Protein AF-A0AAW4YF05-F1 (afdb_monomer)

Secondary structure (DSSP, 8-state):
-HHHHHHHHHH-S--HHHHHHHHHHHHHHT--GGGHHHHHHHHHHHHHHH---HHHHHHHHHHHHHHHHHTT----

InterPro domains:
  IPR010090 Phage tail tape measure protein [PF10145] (1-76)

Mean predicted aligned error: 5.09 Å

Structure (mmCIF, N/CA/C/O backbone):
data_AF-A0AAW4YF05-F1
#
_entry.id   AF-A0AAW4YF05-F1
#
loop_
_atom_site.group_PDB
_atom_site.id
_atom_site.type_symbol
_atom_site.label_atom_id
_atom_site.label_alt_id
_atom_site.label_comp_id
_atom_site.label_asym_id
_atom_site.label_entity_id
_atom_site.label_seq_id
_atom_site.pdbx_PDB_ins_code
_atom_site.Cartn_x
_atom_site.Cartn_y
_atom_site.Cartn_z
_atom_site.occupancy
_atom_site.B_iso_or_equiv
_atom_site.auth_seq_id
_atom_site.auth_comp_id
_atom_site.auth_asym_id
_atom_site.auth_atom_id
_atom_site.pdbx_PDB_model_num
ATOM 1 N N . THR A 1 1 ? -11.309 13.097 -8.570 1.00 60.12 1 THR A N 1
ATOM 2 C CA . THR A 1 1 ? -11.651 13.780 -7.298 1.00 60.12 1 THR A CA 1
ATOM 3 C C . THR A 1 1 ? -12.676 13.003 -6.491 1.00 60.12 1 THR A C 1
ATOM 5 O O . THR A 1 1 ? -12.483 12.881 -5.291 1.00 60.12 1 THR A O 1
ATOM 8 N N . GLU A 1 2 ? -13.698 12.401 -7.106 1.00 72.69 2 GLU A N 1
ATOM 9 C CA . GLU A 1 2 ? -14.681 11.563 -6.389 1.00 72.69 2 GLU A CA 1
ATOM 10 C C . GLU A 1 2 ? -14.059 10.357 -5.667 1.00 72.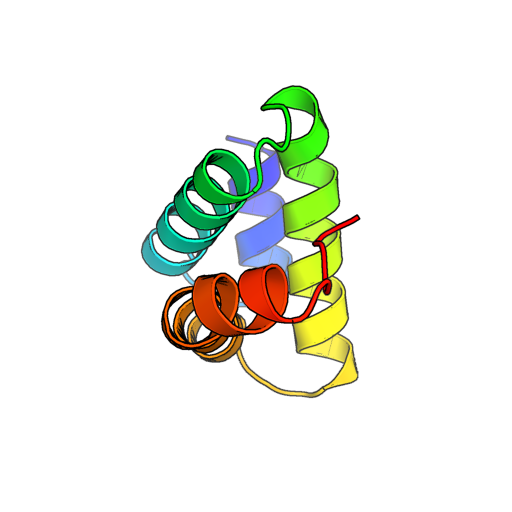69 2 GLU A C 1
ATOM 12 O O . GLU A 1 2 ? -14.355 10.126 -4.498 1.00 72.69 2 GLU A O 1
ATOM 17 N N . SER A 1 3 ? -13.126 9.642 -6.305 1.00 71.94 3 SER A N 1
ATOM 18 C CA . SER A 1 3 ? -12.460 8.477 -5.700 1.00 71.94 3 SER A CA 1
ATOM 19 C C . SER A 1 3 ? -11.643 8.844 -4.454 1.00 71.94 3 SER A C 1
ATOM 21 O O . SER A 1 3 ? -11.609 8.079 -3.497 1.00 71.94 3 SER A O 1
ATOM 23 N N . PHE A 1 4 ? -11.053 10.044 -4.423 1.00 73.44 4 PHE A N 1
ATOM 24 C CA . PHE A 1 4 ? -10.341 10.571 -3.255 1.00 73.44 4 PHE A CA 1
ATOM 25 C C . PHE A 1 4 ? -11.297 10.890 -2.100 1.00 73.44 4 PHE A C 1
ATOM 27 O O . PHE A 1 4 ? -11.047 10.494 -0.967 1.00 73.44 4 PHE A O 1
ATOM 34 N N . LEU A 1 5 ? -12.414 11.566 -2.388 1.00 79.00 5 LEU A N 1
ATOM 35 C CA . LEU A 1 5 ? -13.417 11.902 -1.374 1.00 79.00 5 LEU A CA 1
ATOM 36 C C . LEU A 1 5 ? -14.064 10.644 -0.789 1.00 79.00 5 LEU A C 1
ATOM 38 O O . LEU A 1 5 ? -14.230 10.545 0.424 1.00 79.00 5 LEU A O 1
ATOM 42 N N . LYS A 1 6 ? -14.363 9.652 -1.635 1.00 80.00 6 LYS A N 1
ATOM 43 C CA . LYS A 1 6 ? -14.861 8.340 -1.208 1.00 80.00 6 LYS A CA 1
ATOM 44 C C . LYS A 1 6 ? -13.834 7.617 -0.334 1.00 80.00 6 LYS A C 1
ATOM 46 O O . LYS A 1 6 ? -14.189 7.110 0.724 1.00 80.00 6 LYS A O 1
ATOM 51 N N . PHE A 1 7 ? -12.568 7.604 -0.745 1.00 77.88 7 PHE A N 1
ATOM 52 C CA . PHE A 1 7 ? -11.484 7.001 0.025 1.00 77.88 7 PHE A CA 1
ATOM 53 C C . PHE A 1 7 ? -11.311 7.674 1.393 1.00 77.88 7 PHE A C 1
ATOM 55 O O . PHE A 1 7 ? -11.285 6.992 2.415 1.00 77.88 7 PHE A O 1
ATOM 62 N N . SER A 1 8 ? -11.278 9.006 1.432 1.00 78.06 8 SER A N 1
ATOM 63 C CA . SER A 1 8 ? -11.179 9.781 2.672 1.00 78.06 8 SER A CA 1
ATOM 64 C C . SER A 1 8 ? -12.376 9.531 3.597 1.00 78.06 8 SER A C 1
ATOM 66 O O . SER A 1 8 ? -12.192 9.258 4.780 1.00 78.06 8 SER A O 1
ATOM 68 N N . HIS A 1 9 ? -13.598 9.499 3.053 1.00 78.00 9 HIS A N 1
ATOM 69 C CA . HIS A 1 9 ? -14.812 9.209 3.819 1.00 78.00 9 HIS A CA 1
A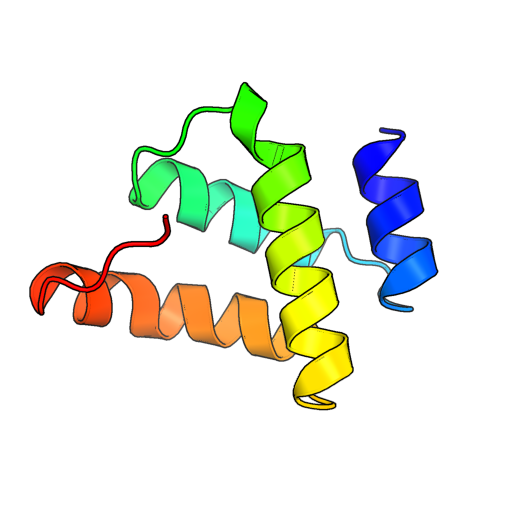TOM 70 C C . HIS A 1 9 ? -14.808 7.804 4.437 1.00 78.00 9 HIS A C 1
ATOM 72 O O . HIS A 1 9 ? -15.174 7.634 5.596 1.00 78.00 9 HIS A O 1
ATOM 78 N N . ILE A 1 10 ? -14.381 6.798 3.671 1.00 77.62 10 ILE A N 1
ATOM 79 C CA . ILE A 1 10 ? -14.370 5.395 4.104 1.00 77.62 10 ILE A CA 1
ATOM 80 C C . ILE A 1 10 ? -13.259 5.120 5.126 1.00 77.62 10 ILE A C 1
ATOM 82 O O . ILE A 1 10 ? -13.424 4.289 6.016 1.00 77.62 10 ILE A O 1
ATOM 86 N N . THR A 1 11 ? -12.111 5.774 4.972 1.00 73.06 11 THR A N 1
ATOM 87 C CA . THR A 1 11 ? -10.904 5.487 5.762 1.00 73.06 11 THR A CA 1
ATOM 88 C C . THR A 1 11 ? -10.737 6.427 6.954 1.00 73.06 11 THR A C 1
ATOM 90 O O . THR A 1 11 ? -9.918 6.155 7.828 1.00 73.06 11 THR A O 1
ATOM 93 N N . GLY A 1 12 ? -11.495 7.528 6.998 1.00 70.44 12 GLY A N 1
ATOM 94 C CA . GLY A 1 12 ? -11.387 8.569 8.022 1.00 70.44 12 GLY A CA 1
ATOM 95 C C . GLY A 1 12 ? -10.086 9.377 7.959 1.00 70.44 12 GLY A C 1
ATOM 96 O O . GLY A 1 12 ? -9.842 10.190 8.846 1.00 70.44 12 GLY A O 1
ATOM 97 N N . SER A 1 13 ? -9.246 9.154 6.941 1.00 67.81 13 SER A N 1
ATOM 98 C CA . SER A 1 13 ? -7.978 9.860 6.748 1.00 67.81 13 SER A CA 1
ATOM 99 C C . SER A 1 13 ? -8.175 11.071 5.834 1.00 67.81 13 SER A C 1
ATOM 101 O O . SER A 1 13 ? -8.843 10.979 4.798 1.00 67.81 13 SER A O 1
ATOM 103 N N . GLU A 1 14 ? -7.542 12.201 6.168 1.00 65.62 14 GLU A N 1
ATOM 104 C CA . GLU A 1 14 ? -7.396 13.329 5.233 1.00 65.62 14 GLU A CA 1
ATOM 105 C C . GLU A 1 14 ? -6.482 12.989 4.045 1.00 65.62 14 GLU A C 1
ATOM 107 O O . GLU A 1 14 ? -6.388 13.775 3.112 1.00 65.62 14 GLU A O 1
ATOM 112 N N . GLY A 1 15 ? -5.850 11.810 4.043 1.00 61.75 15 GLY A N 1
ATOM 113 C CA . GLY A 1 15 ? -5.609 10.950 2.884 1.00 61.75 15 GLY A CA 1
ATOM 114 C C . GLY A 1 15 ? -4.682 11.447 1.778 1.00 61.75 15 GLY A C 1
ATOM 115 O O . GLY A 1 15 ? -4.200 10.617 1.020 1.00 61.75 15 GLY A O 1
ATOM 116 N N . VAL A 1 16 ? -4.392 12.744 1.644 1.00 71.31 16 VAL A N 1
ATOM 117 C CA . VAL A 1 16 ? -3.633 13.292 0.504 1.00 71.31 16 VAL A CA 1
ATOM 118 C C . VAL A 1 16 ? -2.255 12.644 0.423 1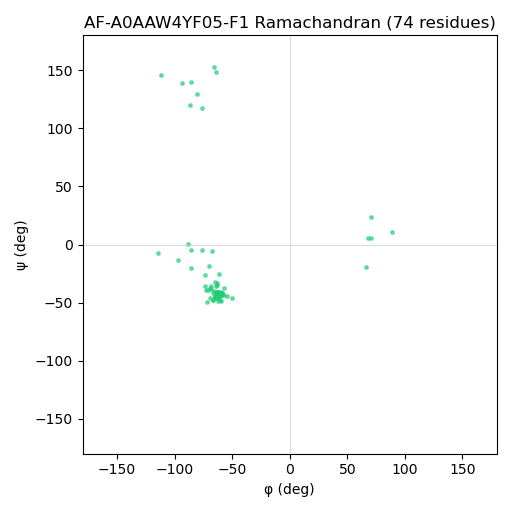.00 71.31 16 VAL A C 1
ATOM 120 O O . VAL A 1 16 ? -1.813 12.267 -0.661 1.00 71.31 16 VAL A O 1
ATOM 123 N N . GLN A 1 17 ? -1.600 12.453 1.569 1.00 78.00 17 GLN A N 1
ATOM 124 C CA . GLN A 1 17 ? -0.277 11.847 1.623 1.00 78.00 17 GLN A CA 1
ATOM 125 C C . GLN A 1 17 ? -0.327 10.344 1.320 1.00 78.00 17 GLN A C 1
ATOM 127 O O . GLN A 1 17 ? 0.397 9.887 0.441 1.00 78.00 17 GLN A O 1
ATOM 132 N N . ALA A 1 18 ? -1.220 9.581 1.959 1.00 78.06 18 ALA A N 1
ATOM 133 C CA . ALA A 1 18 ? -1.381 8.157 1.665 1.00 78.06 18 ALA A CA 1
ATOM 134 C C . ALA A 1 18 ? -1.748 7.896 0.201 1.00 78.06 18 ALA A C 1
ATOM 136 O O . ALA A 1 18 ? -1.189 7.010 -0.435 1.00 78.06 18 ALA A O 1
ATOM 137 N N . VAL A 1 19 ? -2.638 8.709 -0.359 1.00 82.69 19 VAL A N 1
ATOM 138 C CA . VAL A 1 19 ? -3.074 8.624 -1.753 1.00 82.69 19 VAL A CA 1
ATOM 139 C C . VAL A 1 19 ? -1.901 8.879 -2.697 1.00 82.69 19 VAL A C 1
ATOM 141 O O . VAL A 1 19 ? -1.711 8.108 -3.629 1.00 82.69 19 VAL A O 1
ATOM 144 N N . GLN A 1 20 ? -1.053 9.878 -2.427 1.00 84.88 20 GLN A N 1
ATOM 145 C CA . GLN A 1 20 ? 0.179 10.105 -3.195 1.00 84.88 20 GLN A CA 1
ATOM 146 C C . GLN A 1 20 ? 1.161 8.928 -3.106 1.00 84.88 20 GLN A C 1
ATOM 148 O O . GLN A 1 20 ? 1.780 8.568 -4.109 1.00 84.88 20 GLN A O 1
ATOM 153 N N . LEU A 1 21 ? 1.313 8.329 -1.921 1.00 85.62 21 LEU A N 1
ATOM 154 C CA . LEU A 1 21 ? 2.184 7.170 -1.720 1.00 85.62 21 LEU A CA 1
ATOM 155 C C . LEU A 1 21 ? 1.665 5.938 -2.469 1.00 85.62 21 LEU A C 1
ATOM 157 O O . LEU A 1 21 ? 2.451 5.254 -3.120 1.00 85.62 21 LEU A O 1
ATOM 161 N N . ILE A 1 22 ? 0.352 5.698 -2.440 1.00 83.88 22 ILE A N 1
ATOM 162 C CA . ILE A 1 22 ? -0.300 4.618 -3.190 1.00 83.88 22 ILE A CA 1
ATOM 163 C C . ILE A 1 22 ? -0.148 4.855 -4.696 1.00 83.88 22 ILE A C 1
ATOM 165 O O . ILE A 1 22 ? 0.258 3.939 -5.404 1.00 83.88 22 ILE A O 1
ATOM 169 N N . THR A 1 23 ? -0.366 6.083 -5.189 1.00 86.12 23 THR A N 1
ATOM 170 C CA . THR A 1 23 ? -0.139 6.427 -6.605 1.00 86.12 23 THR A CA 1
ATOM 171 C C . THR A 1 23 ? 1.301 6.140 -7.030 1.00 86.12 23 THR A C 1
ATOM 173 O O . THR A 1 23 ? 1.533 5.587 -8.103 1.00 86.12 23 THR A O 1
ATOM 176 N N . ARG A 1 24 ? 2.287 6.501 -6.198 1.00 86.50 24 ARG A N 1
ATOM 177 C CA . ARG A 1 24 ? 3.695 6.195 -6.482 1.00 86.50 24 ARG A CA 1
ATOM 178 C C . ARG A 1 24 ? 3.930 4.688 -6.517 1.00 86.50 24 ARG A C 1
ATOM 180 O O . ARG A 1 24 ? 4.548 4.206 -7.456 1.00 86.50 24 ARG A O 1
ATOM 187 N N . ALA A 1 25 ? 3.406 3.957 -5.536 1.00 84.25 25 ALA A N 1
ATOM 188 C CA . ALA A 1 25 ? 3.567 2.512 -5.462 1.00 84.25 25 ALA A CA 1
ATOM 189 C C . ALA A 1 25 ? 2.926 1.785 -6.657 1.00 84.25 25 ALA A C 1
ATOM 191 O O . ALA A 1 25 ? 3.484 0.802 -7.135 1.00 84.25 25 ALA A O 1
ATOM 192 N N . MET A 1 26 ? 1.804 2.295 -7.173 1.00 87.31 26 MET A N 1
ATOM 193 C CA . MET A 1 26 ? 1.204 1.830 -8.424 1.00 87.31 26 MET A CA 1
ATOM 194 C C . MET A 1 26 ? 2.127 2.056 -9.621 1.00 87.31 26 MET A C 1
ATOM 196 O O . MET A 1 26 ? 2.374 1.119 -10.374 1.00 87.31 26 MET A O 1
ATOM 200 N N . GLY A 1 27 ? 2.689 3.261 -9.765 1.00 86.88 27 GLY A N 1
ATOM 201 C CA . GLY A 1 27 ? 3.650 3.558 -10.832 1.00 86.88 27 GLY A CA 1
ATOM 202 C C . GLY A 1 27 ? 4.900 2.678 -10.753 1.00 86.88 27 GLY A C 1
ATOM 203 O O . GLY A 1 27 ? 5.347 2.140 -11.762 1.00 86.88 27 GLY A O 1
ATOM 204 N N . ASP A 1 28 ? 5.412 2.453 -9.543 1.00 83.62 28 ASP A N 1
ATOM 205 C CA . ASP A 1 28 ? 6.552 1.568 -9.301 1.00 83.62 28 ASP A CA 1
ATOM 206 C C . ASP A 1 28 ? 6.232 0.104 -9.642 1.00 83.62 28 ASP A C 1
ATOM 208 O O . ASP A 1 28 ? 7.128 -0.634 -10.058 1.00 83.62 28 ASP A O 1
ATOM 212 N N . ALA A 1 29 ? 4.980 -0.323 -9.453 1.00 82.50 29 ALA A N 1
ATOM 213 C CA . ALA A 1 29 ? 4.482 -1.662 -9.761 1.00 82.50 29 ALA A CA 1
ATOM 214 C C . ALA A 1 29 ? 4.015 -1.831 -11.219 1.00 82.50 29 ALA A C 1
ATO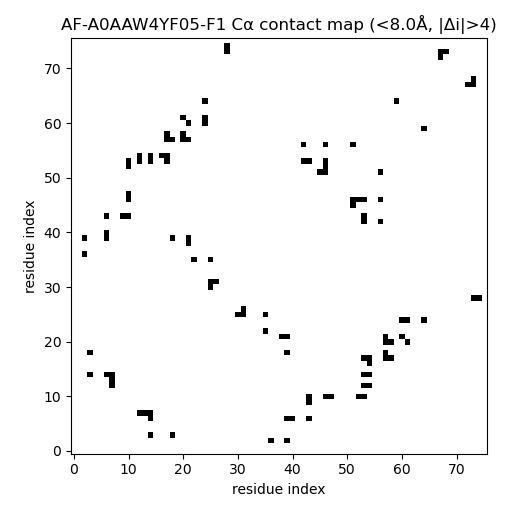M 216 O O . ALA A 1 29 ? 3.687 -2.948 -11.607 1.00 82.50 29 ALA A O 1
ATOM 217 N N . GLY A 1 30 ? 4.007 -0.765 -12.027 1.00 85.50 30 GLY A N 1
ATOM 218 C CA . GLY A 1 30 ? 3.513 -0.804 -13.407 1.00 85.50 30 GLY A CA 1
ATOM 219 C C . GLY A 1 30 ? 1.993 -0.958 -13.520 1.00 85.50 30 GLY A C 1
ATOM 220 O O . GLY A 1 30 ? 1.515 -1.452 -14.535 1.00 85.50 30 GLY A O 1
ATOM 221 N N . ILE A 1 31 ? 1.246 -0.567 -12.484 1.00 87.38 31 ILE A N 1
ATOM 222 C CA . ILE A 1 31 ? -0.220 -0.601 -12.471 1.00 87.38 31 ILE A CA 1
ATOM 223 C C . ILE A 1 31 ? -0.752 0.626 -13.215 1.00 87.38 31 ILE A C 1
ATOM 225 O O . ILE A 1 31 ? -0.351 1.760 -12.932 1.00 87.38 31 ILE A O 1
ATOM 229 N N . GLU A 1 32 ? -1.669 0.390 -14.149 1.00 89.00 32 GLU A N 1
ATOM 230 C CA . GLU A 1 32 ? -2.271 1.427 -14.981 1.00 89.00 32 GLU A CA 1
ATOM 231 C C . GLU A 1 32 ? -3.133 2.402 -14.160 1.00 89.00 32 GLU A C 1
ATOM 233 O O . GLU A 1 32 ? -3.677 2.095 -13.093 1.00 89.00 32 GLU A O 1
ATOM 238 N N . ALA A 1 33 ? -3.254 3.634 -14.656 1.00 84.19 33 ALA A N 1
ATOM 239 C CA . ALA A 1 33 ? -3.965 4.696 -13.945 1.00 84.19 33 ALA A CA 1
ATOM 240 C C . ALA A 1 33 ? -5.491 4.481 -13.885 1.00 84.19 33 ALA A C 1
ATOM 242 O O . ALA A 1 33 ? -6.164 5.098 -13.059 1.00 84.19 33 ALA A O 1
ATOM 243 N N . ASP A 1 34 ? -6.053 3.632 -14.742 1.00 88.06 34 ASP A N 1
ATOM 244 C CA . ASP A 1 34 ? -7.464 3.239 -14.703 1.00 88.06 34 ASP A CA 1
ATOM 245 C C . ASP A 1 34 ? -7.774 2.279 -13.538 1.00 88.06 34 ASP A C 1
ATOM 247 O O . ASP A 1 34 ? -8.873 2.322 -12.979 1.00 88.06 34 ASP A O 1
ATOM 251 N N . GLU A 1 35 ? -6.785 1.513 -13.070 1.00 87.56 35 GLU A N 1
ATOM 252 C CA . GLU A 1 35 ? -6.894 0.651 -11.886 1.00 87.56 35 GLU A CA 1
ATOM 253 C C . GLU A 1 35 ? -6.829 1.423 -10.561 1.00 87.56 35 GLU A C 1
ATOM 255 O O . GLU A 1 35 ? -7.051 0.864 -9.484 1.00 87.56 35 GLU A O 1
ATOM 260 N N . TYR A 1 36 ? -6.596 2.735 -10.617 1.00 85.00 36 TYR A N 1
ATOM 261 C CA . TYR A 1 36 ? -6.426 3.599 -9.451 1.00 85.00 36 TYR A CA 1
ATOM 262 C C . TYR A 1 36 ? -7.523 3.458 -8.401 1.00 85.00 36 TYR A C 1
ATOM 264 O O . TYR A 1 36 ? -7.252 3.330 -7.206 1.00 85.00 36 TYR A O 1
ATOM 272 N N . GLN A 1 37 ? -8.781 3.437 -8.837 1.00 85.38 37 GLN A N 1
ATOM 273 C CA . GLN A 1 37 ? -9.901 3.289 -7.915 1.00 85.38 37 GLN A CA 1
ATOM 274 C C . GLN A 1 37 ? -9.948 1.895 -7.276 1.00 85.38 37 GLN A C 1
ATOM 276 O O . GLN A 1 37 ? -10.302 1.782 -6.104 1.00 85.38 37 GLN A O 1
ATOM 281 N N . SER A 1 38 ? -9.575 0.851 -8.022 1.00 88.69 38 SER A N 1
ATOM 282 C CA . SER A 1 38 ? -9.529 -0.526 -7.521 1.00 88.69 38 SER A CA 1
ATOM 283 C C . SER A 1 38 ? -8.480 -0.671 -6.418 1.00 88.69 38 SER A C 1
ATOM 285 O O . SER A 1 38 ? -8.774 -1.193 -5.341 1.00 88.69 38 SER A O 1
ATOM 287 N N . VAL A 1 39 ? -7.287 -0.108 -6.636 1.00 88.00 39 VAL A N 1
ATOM 288 C CA . VAL A 1 39 ? -6.195 -0.121 -5.653 1.00 88.00 39 VAL A CA 1
ATOM 289 C C . VAL A 1 39 ? -6.569 0.671 -4.400 1.00 88.00 39 VAL A C 1
ATOM 291 O O . VAL A 1 39 ? -6.375 0.184 -3.286 1.00 88.00 39 VAL A O 1
ATOM 294 N N . LEU A 1 40 ? -7.165 1.860 -4.547 1.00 87.12 40 LEU A N 1
ATOM 295 C CA . LEU A 1 40 ? -7.646 2.634 -3.398 1.00 87.12 40 LEU A CA 1
ATOM 296 C C . LEU A 1 40 ? -8.715 1.874 -2.598 1.00 87.12 40 LEU A C 1
ATOM 298 O O . LEU A 1 40 ? -8.637 1.820 -1.369 1.00 87.12 40 LEU A O 1
ATOM 302 N N . ASP A 1 41 ? -9.682 1.244 -3.268 1.00 87.62 41 ASP A N 1
ATOM 303 C CA . ASP A 1 41 ? -10.701 0.428 -2.600 1.00 87.62 41 ASP A CA 1
ATOM 304 C C . ASP A 1 41 ? -10.068 -0.802 -1.907 1.00 87.62 41 ASP A C 1
ATOM 306 O O . ASP A 1 41 ? -10.502 -1.186 -0.818 1.00 87.62 41 ASP A O 1
ATOM 310 N N . MET A 1 42 ? -9.022 -1.405 -2.483 1.00 88.38 42 MET A N 1
ATOM 311 C CA . MET A 1 42 ? -8.289 -2.525 -1.880 1.00 88.38 42 MET A CA 1
ATOM 312 C C . MET A 1 42 ? -7.545 -2.104 -0.611 1.00 88.38 42 MET A C 1
ATOM 314 O O . MET A 1 42 ? -7.679 -2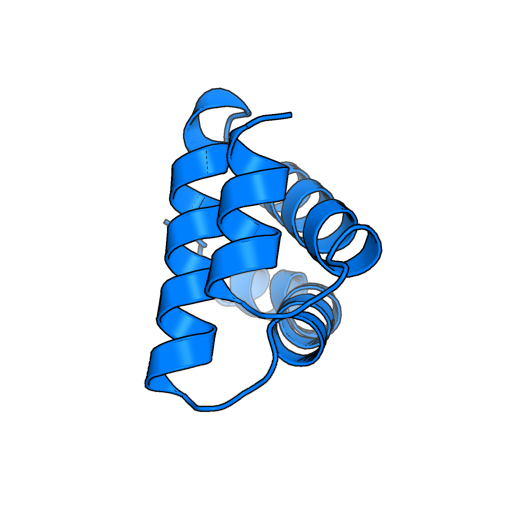.764 0.421 1.00 88.38 42 MET A O 1
ATOM 318 N N . VAL A 1 43 ? -6.812 -0.988 -0.653 1.00 86.56 43 VAL A N 1
ATOM 319 C CA . VAL A 1 43 ? -6.099 -0.457 0.519 1.00 86.56 43 VAL A CA 1
ATOM 320 C C . VAL A 1 43 ? -7.087 -0.062 1.618 1.00 86.56 43 VAL A C 1
ATOM 322 O O . VAL A 1 43 ? -6.864 -0.379 2.785 1.00 86.56 43 VAL A O 1
ATOM 325 N N . ALA A 1 44 ? -8.218 0.556 1.263 1.00 87.12 44 ALA A N 1
ATOM 326 C CA . ALA A 1 44 ? -9.265 0.898 2.223 1.00 87.12 44 ALA A CA 1
ATOM 327 C C . ALA A 1 44 ? -9.885 -0.348 2.879 1.00 87.12 44 ALA A C 1
ATOM 329 O O . ALA A 1 44 ? -10.087 -0.374 4.094 1.00 87.12 44 ALA A O 1
ATOM 330 N N . LYS A 1 45 ? -10.145 -1.406 2.099 1.00 89.31 45 LYS A N 1
ATOM 331 C CA . LYS A 1 45 ? -10.612 -2.697 2.631 1.00 89.31 45 LYS A CA 1
ATOM 332 C C . LYS A 1 45 ? -9.574 -3.349 3.542 1.00 89.31 45 LYS A C 1
ATOM 334 O O . LYS A 1 45 ? -9.940 -3.847 4.603 1.00 89.31 45 LYS A O 1
ATOM 339 N N . ALA A 1 46 ? -8.297 -3.329 3.162 1.00 88.25 46 ALA A N 1
ATOM 340 C CA . ALA A 1 46 ? -7.213 -3.864 3.980 1.00 88.25 46 ALA A CA 1
ATOM 341 C C . ALA A 1 46 ? -7.087 -3.111 5.314 1.00 88.25 46 ALA A C 1
ATOM 343 O O . ALA A 1 46 ? -6.936 -3.743 6.360 1.00 88.25 46 ALA A O 1
ATOM 344 N N . ALA A 1 47 ? -7.224 -1.782 5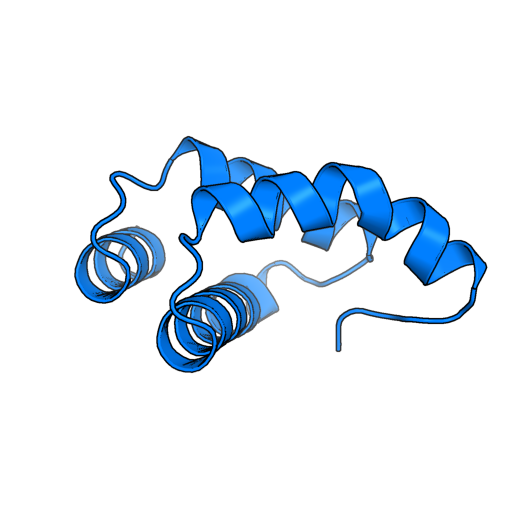.298 1.00 88.00 47 ALA A N 1
ATOM 345 C CA . ALA A 1 47 ? -7.242 -0.953 6.502 1.00 88.00 47 ALA A CA 1
ATOM 346 C C . ALA A 1 47 ? -8.393 -1.336 7.442 1.00 88.00 47 ALA A C 1
ATOM 348 O O . ALA A 1 47 ? -8.172 -1.598 8.621 1.00 88.00 47 ALA A O 1
ATOM 349 N N . GLN A 1 48 ? -9.613 -1.466 6.912 1.00 86.88 48 GLN A N 1
ATOM 350 C CA . GLN A 1 48 ? -10.780 -1.875 7.704 1.00 86.88 48 GLN A CA 1
ATOM 351 C C . GLN A 1 48 ? -10.632 -3.283 8.285 1.00 86.88 48 GLN A C 1
ATOM 353 O O . GLN A 1 48 ? -10.937 -3.500 9.454 1.00 86.88 48 GLN A O 1
ATOM 358 N N . ALA A 1 49 ? -10.166 -4.238 7.477 1.00 91.31 49 ALA A N 1
ATOM 359 C CA . ALA A 1 49 ? -10.034 -5.630 7.891 1.00 91.31 49 ALA A CA 1
ATOM 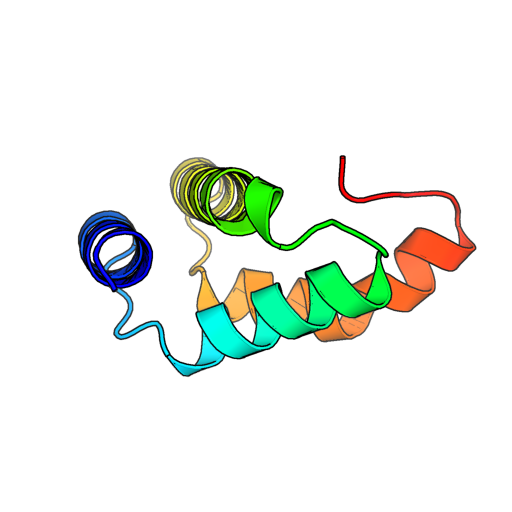360 C C . ALA A 1 49 ? -8.928 -5.830 8.938 1.0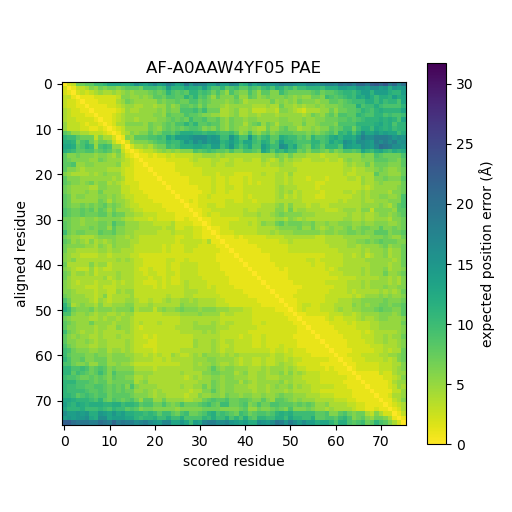0 91.31 49 ALA A C 1
ATOM 362 O O . ALA A 1 49 ? -9.080 -6.639 9.849 1.00 91.31 49 ALA A O 1
ATOM 363 N N . SER A 1 50 ? -7.816 -5.104 8.806 1.00 89.25 50 SER A N 1
ATOM 364 C CA . SER A 1 50 ? -6.680 -5.199 9.730 1.00 89.25 50 SER A CA 1
ATOM 365 C C . SER A 1 50 ? -6.820 -4.308 10.967 1.00 89.25 50 SER A C 1
ATOM 367 O O . SER A 1 50 ? -6.126 -4.535 11.955 1.00 89.25 50 SER A O 1
ATOM 369 N N . GLY A 1 51 ? -7.673 -3.278 10.915 1.00 87.94 51 GLY A N 1
ATOM 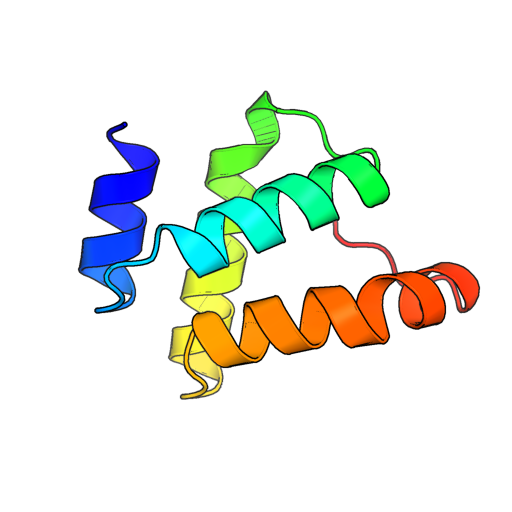370 C CA . GLY A 1 51 ? -7.720 -2.207 11.913 1.00 87.94 51 GLY A CA 1
ATOM 371 C C . GLY A 1 51 ? -6.510 -1.263 11.865 1.00 87.94 51 GLY A C 1
ATOM 372 O O . GLY A 1 51 ? -6.377 -0.400 12.732 1.00 87.94 51 GLY A O 1
ATOM 373 N N . ILE A 1 52 ? -5.618 -1.417 10.880 1.00 89.12 52 ILE A N 1
ATOM 374 C CA . ILE A 1 52 ? -4.441 -0.565 10.682 1.00 89.12 52 ILE A CA 1
ATOM 375 C C . ILE A 1 52 ? -4.854 0.654 9.856 1.00 89.12 52 ILE A C 1
ATOM 377 O O . ILE A 1 52 ? -5.615 0.539 8.895 1.00 89.12 52 ILE A O 1
ATOM 381 N N . SER A 1 53 ? -4.335 1.833 10.203 1.00 86.69 53 SER A N 1
ATOM 382 C CA . SER A 1 53 ? -4.610 3.037 9.424 1.00 86.69 53 SER A CA 1
ATOM 383 C C . SER A 1 53 ? -4.033 2.926 8.011 1.00 86.69 53 SER A C 1
ATOM 385 O O . SER A 1 53 ? -2.979 2.331 7.765 1.00 86.69 53 SER A O 1
ATOM 387 N N . VAL A 1 54 ? -4.718 3.559 7.066 1.00 85.81 54 VAL A N 1
ATOM 388 C CA . VAL A 1 54 ? -4.263 3.651 5.679 1.00 85.81 54 VAL A CA 1
ATOM 389 C C . VAL A 1 54 ? -2.882 4.292 5.575 1.00 85.81 54 VAL A C 1
ATOM 391 O O . VAL A 1 54 ? -2.073 3.850 4.766 1.00 85.81 54 VAL A O 1
ATOM 394 N N . ASP A 1 55 ? -2.590 5.296 6.401 1.00 85.44 55 ASP A N 1
ATOM 395 C CA . ASP A 1 55 ? -1.292 5.971 6.402 1.00 85.44 55 ASP A CA 1
ATOM 396 C C . ASP A 1 55 ? -0.158 5.002 6.769 1.00 85.44 55 ASP A C 1
ATOM 398 O O . ASP A 1 55 ? 0.885 4.983 6.116 1.00 85.44 55 ASP A O 1
ATOM 402 N N . THR A 1 56 ? -0.382 4.122 7.752 1.00 87.38 56 THR A N 1
ATOM 403 C CA . THR A 1 56 ? 0.581 3.077 8.127 1.00 87.38 56 THR A CA 1
ATOM 404 C C . THR A 1 56 ? 0.723 2.004 7.045 1.00 87.38 56 THR A C 1
ATOM 406 O O . THR A 1 56 ? 1.835 1.536 6.788 1.00 87.38 56 THR A O 1
ATOM 409 N N . LEU A 1 57 ? -0.370 1.621 6.378 1.00 86.88 57 LEU A N 1
ATOM 410 C CA . LEU A 1 57 ? -0.308 0.690 5.246 1.00 86.88 57 LEU A CA 1
ATOM 411 C C . LEU A 1 57 ? 0.459 1.294 4.064 1.00 86.88 57 LEU A C 1
ATOM 413 O O . LEU A 1 57 ? 1.328 0.632 3.503 1.00 86.88 57 LEU A O 1
ATOM 417 N N . ALA A 1 58 ? 0.190 2.552 3.720 1.00 85.19 58 ALA A N 1
ATOM 418 C CA . ALA A 1 58 ? 0.874 3.265 2.647 1.00 85.19 58 ALA A CA 1
ATOM 419 C C . ALA A 1 58 ? 2.376 3.426 2.937 1.00 85.19 58 ALA A C 1
ATOM 421 O O . ALA A 1 58 ? 3.207 3.143 2.074 1.00 85.19 58 ALA A O 1
ATOM 422 N N . ASP A 1 59 ? 2.742 3.790 4.169 1.00 87.31 59 ASP A N 1
ATOM 423 C CA . ASP A 1 59 ? 4.138 3.830 4.617 1.00 87.31 59 ASP A CA 1
ATOM 424 C C . ASP A 1 59 ? 4.807 2.448 4.497 1.00 87.31 59 ASP A C 1
ATOM 426 O O . ASP A 1 59 ? 5.899 2.325 3.938 1.00 87.31 59 ASP A O 1
ATOM 430 N N . SER A 1 60 ? 4.115 1.380 4.902 1.00 86.94 60 SER A N 1
ATOM 431 C CA . SER A 1 60 ? 4.617 0.004 4.778 1.00 86.94 60 SER A CA 1
ATOM 432 C C . SER A 1 60 ? 4.826 -0.413 3.320 1.00 86.94 60 SER A C 1
ATOM 434 O O . SER A 1 60 ? 5.862 -0.988 2.986 1.00 86.94 60 SER A O 1
ATOM 436 N N . ILE A 1 61 ? 3.887 -0.080 2.431 1.00 83.12 61 ILE A N 1
ATOM 437 C CA . ILE A 1 61 ? 3.998 -0.335 0.989 1.00 83.12 61 ILE A CA 1
ATOM 438 C C . ILE A 1 61 ? 5.220 0.383 0.410 1.00 83.12 61 ILE A C 1
ATOM 440 O O . ILE A 1 61 ? 5.947 -0.197 -0.390 1.00 83.12 61 ILE A O 1
ATOM 444 N N . THR A 1 62 ? 5.501 1.615 0.831 1.00 84.25 62 THR A N 1
ATOM 445 C CA . THR A 1 62 ? 6.671 2.349 0.321 1.00 84.25 62 THR A CA 1
ATOM 446 C C . THR A 1 62 ? 7.990 1.773 0.830 1.00 84.25 62 THR A C 1
ATOM 448 O O . THR A 1 62 ? 8.944 1.649 0.065 1.00 84.25 62 THR A O 1
ATOM 451 N N . LYS A 1 63 ? 8.041 1.363 2.102 1.00 87.12 63 LYS A N 1
ATOM 452 C CA . LYS A 1 63 ? 9.245 0.801 2.731 1.00 87.12 63 LYS A CA 1
ATOM 453 C C . LYS A 1 63 ? 9.561 -0.608 2.242 1.00 87.12 63 LYS A C 1
ATOM 455 O O . LYS A 1 63 ? 10.728 -0.945 2.058 1.00 87.12 63 LYS A O 1
ATOM 460 N N . TYR A 1 64 ? 8.531 -1.426 2.043 1.00 87.06 64 TYR A N 1
ATOM 461 C CA . TYR A 1 64 ? 8.682 -2.859 1.791 1.00 87.06 64 TYR A CA 1
ATOM 462 C C . TYR A 1 64 ? 8.224 -3.294 0.399 1.00 87.06 64 TYR A C 1
ATOM 464 O O . TYR A 1 64 ? 8.503 -4.422 0.005 1.00 87.06 64 TYR A O 1
ATOM 472 N N . GLY A 1 65 ? 7.602 -2.420 -0.393 1.00 83.38 65 GLY A N 1
ATOM 473 C CA . GLY A 1 65 ? 7.087 -2.762 -1.720 1.00 83.38 65 GLY A CA 1
ATOM 474 C C . GLY A 1 65 ? 8.172 -3.190 -2.706 1.00 83.38 65 GLY A C 1
ATOM 475 O O . GLY A 1 65 ? 8.003 -4.182 -3.409 1.00 83.38 65 GLY A O 1
ATOM 476 N N . ALA A 1 66 ? 9.316 -2.497 -2.745 1.00 84.06 66 ALA A N 1
ATOM 477 C CA . ALA A 1 66 ? 10.430 -2.894 -3.612 1.00 84.06 66 ALA A CA 1
ATOM 478 C C . ALA A 1 66 ? 11.069 -4.238 -3.190 1.00 84.06 66 ALA A C 1
ATOM 480 O O . ALA A 1 66 ? 11.195 -5.111 -4.051 1.00 84.06 66 ALA A O 1
ATOM 481 N N . PRO A 1 67 ? 11.397 -4.472 -1.899 1.00 85.62 67 PRO A N 1
ATOM 482 C CA . PRO A 1 67 ? 11.814 -5.794 -1.424 1.00 85.62 67 PRO A CA 1
ATOM 483 C C . PRO A 1 67 ? 10.812 -6.915 -1.738 1.00 85.62 67 PRO A C 1
ATOM 485 O O . PRO A 1 67 ? 11.211 -7.972 -2.216 1.00 85.62 67 PRO A O 1
ATOM 488 N N . MET A 1 68 ? 9.514 -6.682 -1.529 1.00 87.12 68 MET A N 1
ATOM 489 C CA . MET A 1 68 ? 8.459 -7.667 -1.796 1.00 87.12 68 MET A CA 1
ATOM 490 C C . MET A 1 68 ? 8.385 -8.034 -3.284 1.00 87.12 68 MET A C 1
ATOM 492 O O . MET A 1 68 ? 8.327 -9.217 -3.618 1.00 87.12 68 MET A O 1
ATOM 496 N N . ARG A 1 69 ? 8.500 -7.051 -4.185 1.00 83.75 69 ARG A N 1
ATOM 497 C CA . ARG A 1 69 ? 8.575 -7.305 -5.634 1.00 83.75 69 ARG A CA 1
ATOM 498 C C . ARG A 1 69 ? 9.834 -8.056 -6.041 1.00 83.75 69 ARG A C 1
ATOM 500 O O . ARG A 1 69 ? 9.754 -8.968 -6.855 1.00 83.75 69 ARG A O 1
ATOM 507 N N . ALA A 1 70 ? 10.982 -7.736 -5.446 1.00 85.31 70 ALA A N 1
ATOM 508 C CA . ALA A 1 70 ? 12.215 -8.490 -5.680 1.00 85.31 70 ALA A CA 1
ATOM 509 C C . ALA A 1 70 ? 12.091 -9.967 -5.251 1.00 85.31 70 ALA A C 1
ATOM 511 O O . ALA A 1 70 ? 12.778 -10.827 -5.796 1.00 85.31 70 ALA A O 1
ATOM 512 N N . MET A 1 71 ? 11.192 -10.263 -4.308 1.00 88.12 71 MET A N 1
ATOM 513 C CA . MET A 1 71 ? 10.838 -11.619 -3.879 1.00 88.12 71 MET A CA 1
ATOM 514 C C . MET A 1 71 ? 9.702 -12.254 -4.704 1.00 88.12 71 MET A C 1
ATOM 516 O O . MET A 1 71 ? 9.329 -13.393 -4.432 1.00 88.12 71 MET A O 1
ATOM 520 N N . GLY A 1 72 ? 9.158 -11.552 -5.703 1.00 84.62 72 GLY A N 1
ATOM 521 C CA . GLY A 1 72 ? 8.085 -12.037 -6.575 1.00 84.62 72 GLY A CA 1
ATOM 522 C C . GLY A 1 72 ? 6.660 -11.774 -6.074 1.00 84.62 72 GLY A C 1
ATOM 523 O O . GLY A 1 72 ? 5.719 -12.329 -6.635 1.00 84.62 72 GLY A O 1
ATOM 524 N N . PHE A 1 73 ? 6.470 -10.952 -5.037 1.00 83.06 73 PHE A N 1
ATOM 525 C CA . PHE A 1 73 ? 5.139 -10.501 -4.621 1.00 83.06 73 PHE A CA 1
ATOM 526 C C . PHE A 1 73 ? 4.734 -9.251 -5.405 1.00 83.06 73 PHE A C 1
ATOM 528 O O . PHE A 1 73 ? 5.385 -8.210 -5.307 1.00 83.06 73 PHE A O 1
ATOM 535 N N . GLU A 1 74 ? 3.631 -9.337 -6.142 1.00 72.75 74 GLU A N 1
ATOM 536 C CA . GLU A 1 74 ? 3.085 -8.232 -6.932 1.00 72.75 74 GLU A CA 1
ATOM 537 C C . GLU A 1 74 ? 1.759 -7.746 -6.342 1.00 72.75 74 GLU A C 1
ATOM 539 O O . GLU A 1 74 ? 0.982 -8.531 -5.792 1.00 72.75 74 GLU A O 1
ATOM 544 N N . MET A 1 75 ? 1.507 -6.438 -6.448 1.00 66.56 75 MET A N 1
ATOM 545 C CA . MET A 1 75 ? 0.169 -5.895 -6.227 1.00 66.56 75 MET A CA 1
ATOM 546 C C . MET A 1 75 ? -0.660 -6.217 -7.468 1.00 66.56 75 MET A C 1
ATOM 548 O O . MET A 1 75 ? -0.296 -5.795 -8.562 1.00 66.56 75 MET A O 1
ATOM 552 N N . LYS A 1 76 ? -1.719 -7.007 -7.295 1.00 57.12 76 LYS A N 1
ATOM 553 C CA . LYS A 1 76 ? -2.598 -7.481 -8.362 1.00 57.12 76 LYS A CA 1
ATOM 554 C C . LYS A 1 76 ? -4.047 -7.268 -7.971 1.00 57.12 76 LYS A C 1
ATOM 556 O O . LYS A 1 76 ? -4.338 -7.464 -6.768 1.00 57.12 76 LYS A O 1
#

Radius of gyration: 11.69 Å; Cα contacts (8 Å, |Δi|>4): 58; chains: 1; bounding box: 27×26×27 Å

pLDDT: mean 82.36, std 7.46, range [57.12, 91.31]

Foldseek 3Di:
DVLQVVLCVLQVDPCPVLLVLQVVLCVVLVHDPVCSSVSSVVLSVVCVVVVNHSVVVSVCCNVCVVVCVVVVDGDD

Sequence (76 aa):
TESFLKFSHITGSEGVQAVQLITRAMGDAGIEADEYQSVLDMVAKAAQASGISVDTLADSITKYGAPMRAMGFEMK

Solvent-accessible surface area (backbone atoms only — not comparable to full-atom values): 4423 Å² total; per-residue (Å²): 110,67,67,56,53,54,48,24,67,75,63,74,38,88,45,62,66,34,50,52,46,44,54,48,51,31,58,76,69,70,50,57,80,83,50,47,61,58,54,52,53,48,49,46,49,50,19,66,76,69,70,45,55,54,58,60,50,29,51,46,46,68,75,42,43,65,64,38,41,77,72,72,50,74,94,125

Organism: Staphylococcus aureus (NCBI:txid1280)